Protein AF-A0A7J3KTF5-F1 (afdb_monomer_lite)

Structure (mmCIF, N/CA/C/O backbone):
data_AF-A0A7J3KTF5-F1
#
_entry.id   AF-A0A7J3KTF5-F1
#
loop_
_atom_site.group_PDB
_atom_site.id
_atom_site.type_symbol
_atom_site.label_atom_id
_atom_site.label_alt_id
_atom_site.label_comp_id
_atom_site.label_asym_id
_atom_site.label_entity_id
_atom_site.label_seq_id
_atom_site.pdbx_PDB_ins_code
_atom_site.Cartn_x
_atom_site.Cartn_y
_atom_site.Cartn_z
_atom_site.occupancy
_atom_site.B_iso_or_equiv
_atom_site.auth_seq_id
_atom_site.auth_comp_id
_atom_site.auth_asym_id
_atom_site.auth_atom_id
_atom_site.pdbx_PDB_model_num
ATOM 1 N N . MET A 1 1 ? 25.033 20.721 7.563 1.00 33.81 1 MET A N 1
ATOM 2 C CA . MET A 1 1 ? 25.533 19.694 8.504 1.00 33.81 1 MET A CA 1
ATOM 3 C C . MET A 1 1 ? 24.345 18.864 8.960 1.00 33.81 1 MET A C 1
ATOM 5 O O . MET A 1 1 ? 23.569 19.352 9.768 1.00 33.81 1 MET A O 1
ATOM 9 N N . TYR A 1 2 ? 24.154 17.664 8.412 1.00 35.84 2 TYR A N 1
ATOM 10 C CA . TYR A 1 2 ? 23.136 16.733 8.907 1.00 35.84 2 TYR A CA 1
ATOM 11 C C . TYR A 1 2 ? 23.845 15.654 9.724 1.00 35.84 2 TYR A C 1
ATOM 13 O O . TYR A 1 2 ? 24.774 15.019 9.234 1.00 35.84 2 TYR A O 1
ATOM 21 N N . LYS A 1 3 ? 23.460 15.543 11.000 1.00 40.66 3 LYS A N 1
ATOM 22 C CA . LYS A 1 3 ? 23.963 14.541 11.943 1.00 40.66 3 LYS A CA 1
ATOM 23 C C . LYS A 1 3 ? 23.613 13.148 11.418 1.00 40.66 3 LYS A C 1
ATOM 25 O O . LYS A 1 3 ? 22.436 12.841 11.256 1.00 40.66 3 LYS A O 1
ATOM 30 N N . SER A 1 4 ? 24.633 12.331 11.185 1.00 35.97 4 SER A N 1
ATOM 31 C CA . SER A 1 4 ? 24.499 10.898 10.952 1.00 35.97 4 SER A CA 1
ATOM 32 C C . SER A 1 4 ? 23.991 10.222 12.226 1.00 35.97 4 SER A C 1
ATOM 34 O O . SER A 1 4 ? 24.508 10.444 13.323 1.00 35.97 4 SER A O 1
ATOM 36 N N . CYS A 1 5 ? 22.930 9.432 12.086 1.00 32.25 5 CYS A N 1
ATOM 37 C CA . CYS A 1 5 ? 22.394 8.606 13.157 1.00 32.25 5 CYS A CA 1
ATOM 38 C C . CYS A 1 5 ? 23.159 7.278 13.141 1.00 32.25 5 CYS A C 1
ATOM 40 O O . CYS A 1 5 ? 23.080 6.518 12.183 1.00 32.25 5 CYS A O 1
ATOM 42 N N . SER A 1 6 ? 23.951 7.028 14.180 1.00 40.28 6 SER A N 1
ATOM 43 C CA . SER A 1 6 ? 24.791 5.841 14.345 1.00 40.28 6 SER A CA 1
ATOM 44 C C . SER A 1 6 ? 23.990 4.665 14.916 1.00 40.28 6 SER A C 1
ATOM 46 O O . SER A 1 6 ? 24.211 4.225 16.043 1.00 40.28 6 SER A O 1
ATOM 48 N N . CYS A 1 7 ? 23.040 4.169 14.132 1.00 35.88 7 CYS A N 1
ATOM 49 C CA . CYS A 1 7 ? 22.416 2.859 14.277 1.00 35.88 7 CYS A CA 1
ATOM 50 C C . CYS A 1 7 ? 22.433 2.221 12.881 1.00 35.88 7 CYS A C 1
ATOM 52 O O . CYS A 1 7 ? 22.153 2.901 11.902 1.00 35.88 7 CYS A O 1
ATOM 54 N N . GLY A 1 8 ? 22.844 0.959 12.750 1.00 45.47 8 GLY A N 1
ATOM 55 C CA . GLY A 1 8 ? 23.072 0.302 11.453 1.00 45.47 8 GLY A CA 1
ATOM 56 C C . GLY A 1 8 ? 21.803 0.030 10.629 1.00 45.47 8 GLY A C 1
ATOM 57 O O . GLY A 1 8 ? 21.504 -1.126 10.362 1.00 45.47 8 GLY A O 1
ATOM 58 N N . CYS A 1 9 ? 21.072 1.074 10.230 1.00 43.84 9 CYS A N 1
ATOM 59 C CA . CYS A 1 9 ? 19.823 1.032 9.470 1.00 43.84 9 CYS A CA 1
ATOM 60 C C . CYS A 1 9 ? 19.670 2.299 8.597 1.00 43.84 9 CYS A C 1
ATOM 62 O O . CYS A 1 9 ? 18.765 3.101 8.819 1.00 43.84 9 CYS A O 1
ATOM 64 N N . GLU A 1 10 ? 20.514 2.504 7.585 1.00 50.38 10 GLU A N 1
ATOM 65 C CA . GLU A 1 10 ? 20.260 3.534 6.560 1.00 50.38 10 GLU A CA 1
ATOM 66 C C . GLU A 1 10 ? 19.370 2.951 5.459 1.00 50.38 10 GLU A C 1
ATOM 68 O O . GLU A 1 10 ? 19.814 2.652 4.358 1.00 50.38 10 GLU A O 1
ATOM 73 N N . SER A 1 11 ? 18.100 2.703 5.779 1.00 65.62 11 SER A N 1
ATOM 74 C CA . SER A 1 11 ? 17.116 2.302 4.775 1.00 65.62 11 SER A CA 1
ATOM 75 C C . SER A 1 11 ? 16.090 3.414 4.619 1.00 65.62 11 SER A C 1
ATOM 77 O O . SER A 1 11 ? 15.151 3.534 5.408 1.00 65.62 11 SER A O 1
ATOM 79 N N . MET A 1 12 ? 16.285 4.268 3.617 1.00 86.75 12 MET A N 1
ATOM 80 C CA . MET A 1 12 ? 15.408 5.398 3.331 1.00 86.75 12 MET A CA 1
ATOM 81 C C . MET A 1 12 ? 14.073 4.912 2.755 1.00 86.75 12 MET A C 1
ATOM 83 O O . MET A 1 12 ? 14.041 3.987 1.944 1.00 86.75 12 MET A O 1
ATOM 87 N N . ILE A 1 13 ? 12.972 5.556 3.153 1.00 89.75 13 ILE A N 1
ATOM 88 C CA . ILE A 1 13 ? 11.660 5.485 2.493 1.00 89.75 13 ILE A CA 1
ATOM 89 C C . ILE A 1 13 ? 11.127 6.917 2.395 1.00 89.75 13 ILE A C 1
ATOM 91 O O . ILE A 1 13 ? 11.036 7.608 3.411 1.00 89.75 13 ILE A O 1
ATOM 95 N N . ARG A 1 14 ? 10.773 7.375 1.194 1.00 90.19 14 ARG A N 1
ATOM 96 C CA . ARG A 1 14 ? 10.243 8.724 0.958 1.00 90.19 14 ARG A CA 1
ATOM 97 C C . ARG A 1 14 ? 9.176 8.704 -0.127 1.00 90.19 14 ARG A C 1
ATOM 99 O O . ARG A 1 14 ? 9.444 8.253 -1.234 1.00 90.19 14 ARG A O 1
ATOM 106 N N . ILE A 1 15 ? 7.997 9.253 0.155 1.00 90.44 15 ILE A N 1
ATOM 107 C CA . ILE A 1 15 ? 7.027 9.582 -0.898 1.00 90.44 15 ILE A CA 1
ATOM 108 C C . ILE A 1 15 ? 7.609 10.763 -1.679 1.00 90.44 15 ILE A C 1
ATOM 110 O O . ILE A 1 15 ? 7.843 11.824 -1.104 1.00 90.44 15 ILE A O 1
ATOM 114 N N . VAL A 1 16 ? 7.904 10.563 -2.961 1.00 90.88 16 VAL A N 1
ATOM 115 C CA . VAL A 1 16 ? 8.521 11.588 -3.819 1.00 90.88 16 VAL A CA 1
ATOM 116 C C . VAL A 1 16 ? 7.513 12.269 -4.732 1.00 90.88 16 VAL A C 1
ATOM 118 O O . VAL A 1 16 ? 7.756 13.387 -5.174 1.00 90.88 16 VAL A O 1
ATOM 121 N N . GLN A 1 17 ? 6.385 11.614 -5.006 1.00 88.31 17 GLN A N 1
ATOM 122 C CA . GLN A 1 17 ? 5.340 12.145 -5.870 1.00 88.31 17 GLN A CA 1
ATOM 123 C C . GLN A 1 17 ? 3.999 11.482 -5.553 1.00 88.31 17 GLN A C 1
ATOM 125 O O . GLN A 1 17 ? 3.943 10.302 -5.198 1.00 88.31 17 GLN A O 1
ATOM 130 N N . VAL A 1 18 ? 2.930 12.259 -5.703 1.00 91.12 18 VAL A N 1
ATOM 131 C CA . VAL A 1 18 ? 1.542 11.801 -5.634 1.00 91.12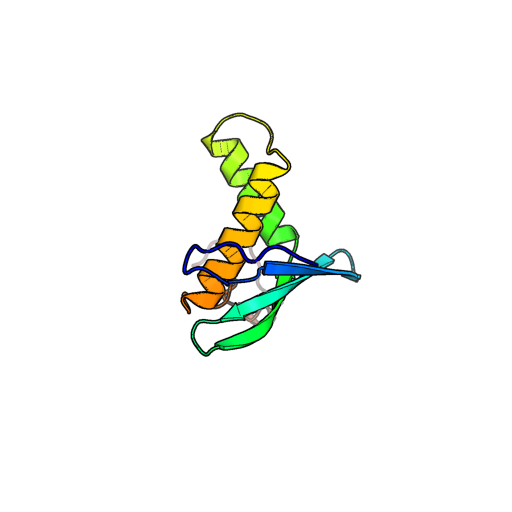 18 VAL A CA 1
ATOM 132 C C . VAL A 1 18 ? 0.898 12.137 -6.973 1.00 91.12 18 VAL A C 1
ATOM 134 O O . VAL A 1 18 ? 0.780 13.309 -7.325 1.00 91.12 18 VAL A O 1
ATOM 137 N N . ASP A 1 19 ? 0.522 11.112 -7.731 1.00 87.31 19 ASP A N 1
ATOM 138 C CA . ASP A 1 19 ? -0.102 11.244 -9.045 1.00 87.31 19 ASP A CA 1
ATOM 139 C C . ASP A 1 19 ? -1.595 10.935 -8.945 1.00 87.31 19 ASP A C 1
ATOM 141 O O . ASP A 1 19 ? -1.970 9.820 -8.599 1.00 87.31 19 ASP A O 1
ATOM 145 N N . ALA A 1 20 ? -2.456 11.887 -9.299 1.00 87.44 20 ALA A N 1
ATOM 146 C CA . ALA A 1 20 ? -3.890 11.645 -9.443 1.00 87.44 20 ALA A CA 1
ATOM 147 C C . ALA A 1 20 ? -4.240 11.530 -10.934 1.00 87.44 20 ALA A C 1
ATOM 149 O O . ALA A 1 20 ? -4.155 12.512 -11.674 1.00 87.44 20 ALA A O 1
ATOM 150 N N . LYS A 1 21 ? -4.616 10.334 -11.402 1.00 81.0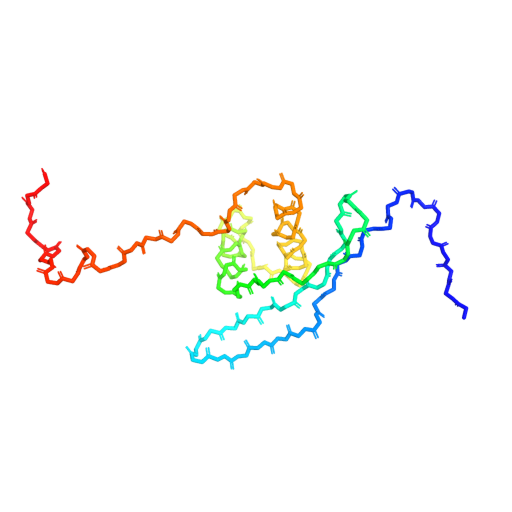6 21 LYS A N 1
ATOM 151 C CA . LYS A 1 21 ? -5.032 10.097 -12.795 1.00 81.06 21 LYS A CA 1
ATOM 152 C C . LYS A 1 21 ? -6.243 9.175 -12.846 1.00 81.06 21 LYS A C 1
ATOM 154 O O . LYS A 1 21 ? -6.246 8.121 -12.221 1.00 81.06 21 LYS A O 1
ATOM 159 N N . ALA A 1 22 ? -7.255 9.569 -13.624 1.00 78.69 22 ALA A N 1
ATOM 160 C CA . ALA A 1 22 ? -8.453 8.765 -13.893 1.00 78.69 22 ALA A CA 1
ATOM 161 C C . ALA A 1 22 ? -9.121 8.186 -12.622 1.00 78.69 22 ALA A C 1
ATOM 163 O O . ALA A 1 22 ? -9.473 7.011 -12.576 1.00 78.69 22 ALA A O 1
ATOM 164 N N . GLY A 1 23 ? -9.254 9.005 -11.571 1.00 81.56 23 GLY A N 1
ATOM 165 C CA . GLY A 1 23 ? -9.887 8.601 -10.308 1.00 81.56 23 GLY A CA 1
ATOM 166 C C . GLY A 1 23 ? -9.034 7.703 -9.406 1.00 81.56 23 GLY A C 1
ATOM 167 O O . GLY A 1 23 ? -9.529 7.242 -8.384 1.00 81.56 23 GLY A O 1
ATOM 168 N N . ARG A 1 24 ? -7.763 7.461 -9.750 1.00 85.25 24 ARG A N 1
ATOM 169 C CA . ARG A 1 24 ? -6.802 6.745 -8.903 1.00 85.25 24 ARG A CA 1
ATOM 170 C C . ARG A 1 24 ? -5.703 7.682 -8.436 1.00 85.25 24 ARG A C 1
ATOM 172 O O . ARG A 1 24 ? -5.240 8.530 -9.203 1.00 85.25 24 ARG A O 1
ATOM 179 N N . ILE A 1 25 ? -5.280 7.500 -7.191 1.00 90.81 25 ILE A N 1
ATOM 180 C CA . ILE A 1 25 ? -4.130 8.192 -6.616 1.00 90.81 25 ILE A CA 1
ATOM 181 C C . ILE A 1 25 ? -2.998 7.173 -6.516 1.00 90.81 25 ILE A C 1
ATOM 183 O O . ILE A 1 25 ? -3.164 6.123 -5.907 1.00 90.81 25 ILE A O 1
ATOM 187 N N . ILE A 1 26 ? -1.851 7.473 -7.117 1.00 92.25 26 ILE A N 1
ATOM 188 C CA . ILE A 1 26 ? -0.648 6.645 -7.069 1.00 92.25 26 ILE A CA 1
ATOM 189 C C . ILE A 1 26 ? 0.416 7.378 -6.258 1.00 92.25 26 ILE A C 1
ATOM 191 O O . ILE A 1 26 ? 0.782 8.515 -6.558 1.00 92.25 26 ILE A O 1
ATOM 195 N N . LEU A 1 27 ? 0.940 6.710 -5.238 1.00 91.38 27 LEU A N 1
ATOM 196 C CA . LEU A 1 27 ? 2.085 7.156 -4.460 1.00 91.38 27 LEU A CA 1
ATOM 197 C C . LEU A 1 27 ? 3.357 6.599 -5.102 1.00 91.38 27 LEU A C 1
ATOM 199 O O . LEU A 1 27 ? 3.550 5.384 -5.148 1.00 91.38 27 LEU A O 1
ATOM 203 N N . ARG A 1 28 ? 4.252 7.474 -5.570 1.00 90.50 28 ARG A N 1
ATOM 204 C CA . ARG A 1 28 ? 5.608 7.079 -5.973 1.00 90.50 28 ARG A CA 1
ATOM 205 C C . ARG A 1 28 ? 6.521 7.204 -4.762 1.00 90.50 28 ARG A C 1
ATOM 207 O O . ARG A 1 28 ? 6.707 8.297 -4.222 1.00 90.50 28 ARG A O 1
ATOM 214 N N . ILE A 1 29 ? 7.098 6.090 -4.340 1.00 91.94 29 ILE A N 1
ATOM 215 C CA . ILE A 1 29 ? 7.879 5.982 -3.112 1.00 91.94 29 ILE A CA 1
ATOM 216 C C . ILE A 1 29 ? 9.302 5.576 -3.461 1.00 91.94 29 ILE A C 1
ATOM 218 O O . ILE A 1 29 ? 9.540 4.493 -3.982 1.00 91.94 29 ILE A O 1
ATOM 222 N N . GLN A 1 30 ? 10.258 6.435 -3.146 1.00 89.81 30 GLN A N 1
ATOM 223 C CA . GLN A 1 30 ? 11.672 6.116 -3.220 1.00 89.81 30 GLN A CA 1
ATOM 224 C C . GLN A 1 30 ? 12.081 5.311 -1.988 1.00 89.81 30 GLN A C 1
ATOM 226 O O . GLN A 1 30 ? 11.844 5.746 -0.860 1.00 89.81 30 GLN A O 1
ATOM 231 N N . ALA A 1 31 ? 12.698 4.152 -2.201 1.00 88.88 31 ALA A N 1
ATOM 232 C CA . ALA A 1 31 ? 13.145 3.284 -1.124 1.00 88.88 31 ALA A CA 1
ATOM 233 C C . ALA A 1 31 ? 14.479 2.604 -1.447 1.00 88.88 31 ALA A C 1
ATOM 235 O O . ALA A 1 31 ? 14.704 2.191 -2.586 1.00 88.88 31 ALA A O 1
ATOM 236 N N . ASP A 1 32 ? 15.331 2.453 -0.433 1.00 88.94 32 ASP A N 1
ATOM 237 C CA . ASP A 1 32 ? 16.571 1.672 -0.544 1.00 88.94 32 ASP A CA 1
ATOM 238 C C . ASP A 1 32 ? 16.282 0.177 -0.417 1.00 88.94 32 ASP A C 1
ATOM 240 O O . ASP A 1 32 ? 15.402 -0.224 0.348 1.00 88.94 32 ASP A O 1
ATOM 244 N N . PHE A 1 33 ? 17.014 -0.653 -1.148 1.00 84.06 33 PHE A N 1
ATOM 245 C CA . PHE A 1 33 ? 16.868 -2.104 -1.172 1.00 84.06 33 PHE A CA 1
ATOM 246 C C . PHE A 1 33 ? 18.121 -2.799 -0.616 1.00 84.06 33 PHE A C 1
ATOM 248 O O . PHE A 1 33 ? 19.197 -2.200 -0.575 1.00 84.06 33 PHE A O 1
ATOM 255 N N . PRO A 1 34 ? 18.012 -4.073 -0.179 1.00 82.25 34 PRO A N 1
ATOM 256 C CA . PRO A 1 34 ? 19.142 -4.814 0.396 1.00 82.25 34 PRO A CA 1
ATOM 257 C C . PRO A 1 34 ? 20.344 -4.979 -0.545 1.00 82.25 34 PRO A C 1
ATOM 259 O O . PRO A 1 34 ? 21.456 -5.222 -0.090 1.00 82.25 34 PRO A O 1
ATOM 262 N N . ASP A 1 35 ? 20.127 -4.835 -1.851 1.00 82.38 35 ASP A N 1
ATOM 263 C CA . ASP A 1 35 ? 21.160 -4.855 -2.889 1.00 82.38 35 ASP A CA 1
ATOM 264 C C . ASP A 1 35 ? 21.861 -3.496 -3.074 1.00 82.38 35 ASP A C 1
ATOM 266 O O . ASP A 1 35 ? 22.547 -3.290 -4.072 1.00 82.38 35 ASP A O 1
ATOM 270 N N . GLN A 1 36 ? 21.680 -2.571 -2.124 1.00 81.50 36 GLN A N 1
ATOM 271 C CA . GLN A 1 36 ? 22.216 -1.206 -2.143 1.00 81.50 36 GLN A CA 1
ATOM 272 C C . GLN A 1 36 ? 21.688 -0.352 -3.306 1.00 81.50 36 GLN A C 1
ATOM 274 O O . GLN A 1 36 ? 22.244 0.704 -3.603 1.00 81.50 36 GLN A O 1
ATOM 279 N N . THR A 1 37 ? 20.601 -0.773 -3.961 1.00 82.38 37 THR A N 1
ATOM 280 C CA . THR A 1 37 ? 19.934 0.040 -4.980 1.00 82.38 37 THR A CA 1
ATOM 281 C C . THR A 1 37 ? 18.819 0.877 -4.369 1.00 82.38 37 THR A C 1
ATOM 283 O O . THR A 1 37 ? 18.106 0.438 -3.468 1.00 82.38 37 THR A O 1
ATOM 286 N N . THR A 1 38 ? 18.618 2.079 -4.899 1.00 86.19 38 THR A N 1
ATOM 287 C CA . THR A 1 38 ? 17.442 2.894 -4.5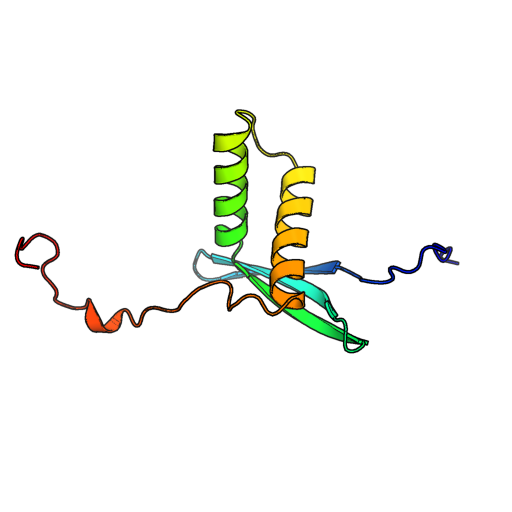89 1.00 86.19 38 THR A CA 1
ATOM 288 C C . THR A 1 38 ? 16.464 2.801 -5.752 1.00 86.19 38 THR A C 1
ATOM 290 O O . THR A 1 38 ? 16.835 3.039 -6.902 1.00 86.19 38 THR A O 1
ATOM 293 N N . ARG A 1 39 ? 15.206 2.451 -5.475 1.00 86.44 39 ARG A N 1
ATOM 294 C CA . ARG A 1 39 ? 14.175 2.248 -6.507 1.00 86.44 39 ARG A CA 1
ATOM 295 C C . ARG A 1 39 ? 12.916 3.042 -6.185 1.00 86.44 39 ARG A C 1
ATOM 297 O O . ARG A 1 39 ? 12.655 3.359 -5.025 1.00 86.44 39 ARG A O 1
ATOM 304 N N . ILE A 1 40 ? 12.135 3.340 -7.221 1.00 88.06 40 ILE A N 1
ATOM 305 C CA . ILE A 1 40 ? 10.790 3.903 -7.083 1.00 88.06 40 ILE A CA 1
ATOM 306 C C . ILE A 1 40 ? 9.782 2.756 -7.075 1.00 88.06 40 ILE A C 1
ATOM 308 O O . ILE A 1 40 ? 9.748 1.946 -7.998 1.00 88.06 40 ILE A O 1
ATOM 312 N N . ILE A 1 41 ? 8.966 2.711 -6.032 1.00 88.19 41 ILE A N 1
ATOM 313 C CA . ILE A 1 41 ? 7.839 1.800 -5.869 1.00 88.19 41 ILE A CA 1
ATOM 314 C C . ILE A 1 41 ? 6.571 2.612 -6.104 1.00 88.19 41 ILE A C 1
ATOM 316 O O . ILE A 1 41 ? 6.383 3.655 -5.481 1.00 88.19 41 ILE A O 1
ATOM 320 N N . GLU A 1 42 ? 5.711 2.146 -6.999 1.00 89.88 42 GLU A N 1
ATOM 321 C CA . GLU A 1 42 ? 4.380 2.719 -7.182 1.00 89.88 42 GLU A CA 1
ATOM 322 C C . GLU A 1 42 ? 3.387 1.943 -6.316 1.00 89.88 42 GLU A C 1
ATOM 324 O O . GLU A 1 42 ? 3.308 0.716 -6.393 1.00 89.88 42 GLU A O 1
ATOM 329 N N . VAL A 1 43 ? 2.654 2.659 -5.469 1.00 88.94 43 VAL A N 1
ATOM 330 C CA . VAL A 1 43 ? 1.618 2.110 -4.590 1.00 88.94 43 VAL A CA 1
ATOM 331 C C . VAL A 1 43 ? 0.305 2.812 -4.901 1.00 88.94 43 VAL A C 1
ATOM 333 O O . VAL A 1 43 ? 0.249 4.040 -4.897 1.00 88.94 43 VAL A O 1
ATOM 336 N N . ASP A 1 44 ? -0.754 2.048 -5.162 1.00 90.69 44 ASP A N 1
ATOM 337 C CA . ASP A 1 44 ? -2.099 2.607 -5.299 1.00 90.69 44 ASP A CA 1
ATOM 338 C C . ASP A 1 44 ? -2.592 3.058 -3.917 1.00 90.69 44 ASP A C 1
ATOM 340 O O . ASP A 1 44 ? -2.525 2.307 -2.942 1.00 90.69 44 ASP A O 1
ATOM 344 N N . TYR A 1 45 ? -3.069 4.295 -3.807 1.00 91.81 45 TYR A N 1
ATOM 345 C CA . TYR A 1 45 ? -3.607 4.828 -2.559 1.00 91.81 45 TYR A CA 1
ATOM 346 C C . TYR A 1 45 ? -4.804 4.012 -2.063 1.00 91.81 45 TYR A C 1
ATOM 348 O O . TYR A 1 45 ? -4.952 3.850 -0.856 1.00 91.81 45 TYR A O 1
ATOM 356 N N . GLY A 1 46 ? -5.583 3.402 -2.961 1.00 92.12 46 GLY A N 1
ATOM 357 C CA . GLY A 1 46 ? -6.652 2.482 -2.585 1.00 92.12 46 GLY A CA 1
ATOM 358 C C . GLY A 1 46 ? -6.142 1.266 -1.801 1.00 92.12 46 GLY A C 1
ATOM 359 O O . GLY A 1 46 ? -6.813 0.811 -0.881 1.00 92.12 46 GLY 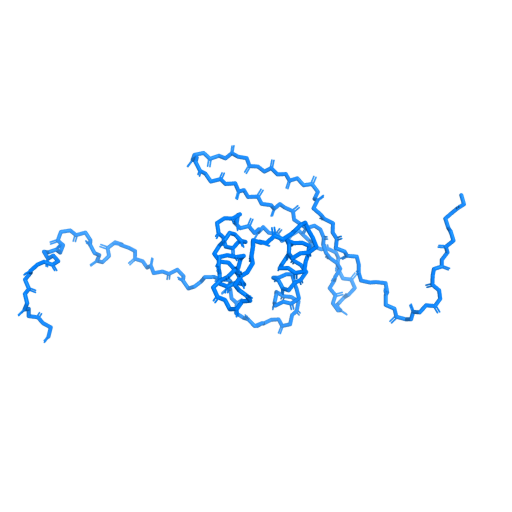A O 1
ATOM 360 N N . ASP A 1 47 ? -4.920 0.781 -2.070 1.00 90.19 47 ASP A N 1
ATOM 361 C CA . ASP A 1 47 ? -4.310 -0.293 -1.266 1.00 90.19 47 ASP A CA 1
ATOM 362 C C . ASP A 1 47 ? -3.958 0.192 0.153 1.00 90.19 47 ASP A C 1
ATOM 364 O O . ASP A 1 47 ? -3.997 -0.580 1.118 1.00 90.19 47 ASP A O 1
ATOM 368 N N . VAL A 1 48 ? -3.612 1.475 0.293 1.00 93.31 48 VAL A N 1
ATOM 369 C CA . VAL A 1 48 ? -3.353 2.111 1.590 1.00 93.31 48 VAL A CA 1
ATOM 370 C C . VAL A 1 48 ? -4.662 2.286 2.359 1.00 93.31 48 VAL A C 1
ATOM 372 O O . VAL A 1 48 ? -4.735 1.893 3.524 1.00 93.31 48 VAL A O 1
ATOM 375 N N . GLU A 1 49 ? -5.708 2.800 1.710 1.00 94.62 49 GLU A N 1
ATOM 376 C CA . GLU A 1 49 ? -7.046 2.953 2.292 1.00 94.62 49 GLU A CA 1
ATOM 377 C C . GLU A 1 49 ? -7.628 1.612 2.743 1.00 94.62 49 GLU A C 1
ATOM 379 O O . GLU A 1 49 ? -8.135 1.502 3.860 1.00 94.62 49 GLU A O 1
ATOM 384 N N . ASP A 1 50 ? -7.484 0.561 1.934 1.00 94.44 50 ASP A N 1
ATOM 385 C CA . ASP A 1 50 ? -7.937 -0.785 2.283 1.00 94.44 50 ASP A CA 1
ATOM 386 C C . ASP A 1 50 ? -7.258 -1.317 3.546 1.00 94.44 50 ASP A C 1
ATOM 388 O O . ASP A 1 50 ? -7.906 -1.938 4.395 1.00 94.44 50 ASP A O 1
ATOM 392 N N . ARG A 1 51 ? -5.958 -1.061 3.713 1.00 94.00 51 ARG A N 1
ATOM 393 C CA . ARG A 1 51 ? -5.228 -1.449 4.927 1.00 94.00 51 ARG A CA 1
ATOM 394 C C . ARG A 1 51 ? -5.625 -0.605 6.130 1.00 94.00 51 ARG A C 1
ATOM 396 O O . ARG A 1 51 ? -5.815 -1.167 7.206 1.00 94.00 51 ARG A O 1
ATOM 403 N N . LEU A 1 52 ? -5.798 0.704 5.963 1.00 94.56 52 LEU A N 1
ATOM 404 C CA . LEU A 1 52 ? -6.258 1.591 7.035 1.00 94.56 52 LEU A CA 1
ATOM 405 C C . LEU A 1 52 ? -7.672 1.232 7.500 1.00 94.56 52 LEU A C 1
ATOM 407 O O . LEU A 1 52 ? -7.933 1.199 8.701 1.00 94.56 52 LEU A O 1
ATOM 411 N N . ARG A 1 53 ? -8.561 0.868 6.573 1.00 95.38 53 ARG A N 1
ATOM 412 C CA . ARG A 1 53 ? -9.901 0.361 6.885 1.00 95.38 53 ARG A CA 1
ATOM 413 C C . ARG A 1 53 ? -9.842 -0.909 7.733 1.00 95.38 53 ARG A C 1
ATOM 415 O O . ARG A 1 53 ? -10.527 -0.974 8.749 1.00 95.38 53 ARG A O 1
ATOM 422 N N . ARG A 1 54 ? -8.977 -1.869 7.388 1.00 94.06 54 ARG A N 1
ATOM 423 C CA . ARG A 1 54 ? -8.764 -3.076 8.211 1.00 94.06 54 ARG A CA 1
ATOM 424 C C . ARG A 1 54 ? -8.209 -2.741 9.596 1.00 94.06 54 ARG A C 1
ATOM 426 O O . ARG A 1 54 ? -8.636 -3.333 10.578 1.00 94.06 54 ARG A O 1
ATOM 433 N N . ILE A 1 55 ? -7.283 -1.785 9.699 1.00 92.62 55 ILE A N 1
ATOM 434 C CA . ILE A 1 55 ? -6.768 -1.314 10.996 1.00 92.62 55 ILE A CA 1
ATOM 435 C C . ILE A 1 55 ? -7.905 -0.734 11.842 1.00 92.62 55 ILE A C 1
ATOM 437 O O . ILE A 1 55 ? -8.026 -1.082 13.016 1.00 92.62 55 ILE A O 1
ATOM 441 N N . ARG A 1 56 ? -8.770 0.095 11.249 1.00 95.00 56 ARG A N 1
ATOM 442 C CA . ARG A 1 56 ? -9.953 0.637 11.928 1.00 95.00 56 ARG A CA 1
ATOM 443 C C . ARG A 1 56 ? -10.874 -0.471 12.432 1.00 95.00 56 ARG A C 1
ATOM 445 O O . ARG A 1 56 ? -11.299 -0.417 13.579 1.00 95.00 56 ARG A O 1
ATOM 452 N N . GLU A 1 57 ? -11.161 -1.471 11.601 1.00 95.06 57 GLU A N 1
ATOM 453 C CA . GLU A 1 57 ? -12.005 -2.621 11.965 1.00 95.06 57 GLU A CA 1
ATOM 454 C C . GLU A 1 57 ? -11.406 -3.451 13.111 1.00 95.06 57 GLU A C 1
ATOM 456 O O . GLU A 1 57 ? -12.143 -3.937 13.965 1.00 95.06 57 GLU A O 1
ATOM 461 N N . LEU A 1 58 ? -10.078 -3.583 13.163 1.00 93.94 58 LEU A N 1
ATOM 462 C CA . LEU A 1 58 ? -9.381 -4.360 14.191 1.00 93.94 58 LEU A CA 1
ATOM 463 C C . LEU A 1 58 ? -9.226 -3.616 15.523 1.00 93.94 58 LEU A C 1
ATOM 465 O O . LEU A 1 58 ? -9.336 -4.228 16.581 1.00 93.94 58 LEU A O 1
ATOM 469 N N . ILE A 1 59 ? -8.919 -2.317 15.481 1.00 93.06 59 ILE A N 1
ATOM 470 C CA . ILE A 1 59 ? -8.595 -1.523 16.679 1.00 93.06 59 ILE A CA 1
ATOM 471 C C . ILE A 1 59 ? -9.833 -0.779 17.210 1.00 93.06 59 ILE A C 1
ATOM 473 O O . ILE A 1 59 ? -9.878 -0.413 18.382 1.00 93.06 59 ILE A O 1
ATOM 477 N N . GLY A 1 60 ? -10.852 -0.557 16.375 1.00 94.25 60 GLY A N 1
ATOM 478 C CA . GLY A 1 60 ? -12.084 0.138 16.758 1.00 94.25 60 GLY A CA 1
ATOM 479 C C . GLY A 1 60 ? -11.930 1.656 16.903 1.00 94.25 60 GLY A C 1
ATOM 480 O O . GLY A 1 60 ? -12.770 2.297 17.529 1.00 94.25 60 GLY A O 1
ATOM 481 N N . ARG A 1 61 ? -10.866 2.243 16.340 1.00 93.94 61 ARG A N 1
ATOM 482 C CA . ARG A 1 61 ? -10.651 3.698 16.281 1.00 93.94 61 ARG A CA 1
ATOM 483 C C . ARG A 1 61 ? -10.352 4.152 14.862 1.00 93.94 61 ARG A C 1
ATOM 485 O O . ARG A 1 61 ? -9.826 3.376 14.066 1.00 93.94 61 ARG A O 1
ATOM 492 N N . GLU A 1 62 ? -10.605 5.426 14.585 1.00 94.88 62 GLU A N 1
ATOM 493 C CA . GLU A 1 62 ? -10.203 6.025 13.314 1.00 94.88 62 GLU A CA 1
ATOM 494 C C . GLU A 1 62 ? -8.671 5.966 13.125 1.00 94.88 62 GLU A C 1
ATOM 496 O O . GLU A 1 62 ? -7.919 6.143 14.100 1.00 94.88 62 GLU A O 1
ATOM 501 N N . PRO A 1 63 ? -8.191 5.687 11.898 1.00 94.12 63 PRO A N 1
ATOM 502 C CA . PRO A 1 63 ? -6.769 5.697 11.588 1.00 94.12 63 PRO A CA 1
ATOM 503 C C . PRO A 1 63 ? -6.160 7.093 11.762 1.00 94.12 63 PRO A C 1
ATOM 505 O O . PRO A 1 63 ? -6.768 8.111 11.444 1.00 94.12 63 PRO A O 1
ATOM 508 N N . THR A 1 64 ? -4.930 7.130 12.257 1.00 96.12 64 THR A N 1
ATOM 509 C CA . THR A 1 64 ? -4.127 8.340 12.458 1.00 96.12 64 THR A CA 1
ATOM 510 C C . THR A 1 64 ? -3.106 8.506 11.336 1.00 96.12 64 THR A C 1
ATOM 512 O O . THR A 1 64 ? -2.822 7.572 10.583 1.00 96.12 64 THR A O 1
ATOM 515 N N . GLU A 1 65 ? -2.477 9.678 11.267 1.00 94.25 65 GLU A N 1
ATOM 516 C CA . GLU A 1 65 ? -1.331 9.915 10.377 1.00 94.25 65 GLU A CA 1
ATOM 517 C C . GLU A 1 65 ? -0.197 8.905 10.605 1.00 94.25 65 GLU A C 1
ATOM 519 O O . GLU A 1 65 ? 0.463 8.477 9.658 1.00 94.25 65 GLU A O 1
ATOM 524 N N . GLN A 1 66 ? -0.001 8.472 11.854 1.00 93.38 66 GLN A N 1
ATOM 525 C CA . GLN A 1 66 ? 0.999 7.464 12.185 1.00 93.38 66 GLN A CA 1
ATOM 526 C C . GLN A 1 66 ? 0.644 6.100 11.579 1.00 93.38 66 GLN A C 1
ATOM 528 O O . GLN A 1 66 ? 1.512 5.453 10.995 1.00 93.38 66 GLN A O 1
ATOM 533 N N . ASP A 1 67 ? -0.632 5.702 11.618 1.00 93.44 67 ASP A N 1
ATOM 534 C CA . ASP A 1 67 ? -1.085 4.455 10.987 1.00 93.44 67 ASP A CA 1
ATOM 535 C C . ASP A 1 67 ? -0.877 4.494 9.467 1.00 93.44 67 ASP A C 1
ATOM 537 O O . ASP A 1 67 ? -0.449 3.503 8.878 1.00 93.44 67 ASP A O 1
ATOM 541 N N . PHE A 1 68 ? -1.109 5.644 8.823 1.00 94.44 68 PHE A N 1
ATOM 542 C CA . PHE A 1 68 ? -0.792 5.831 7.404 1.00 94.44 68 PHE A CA 1
ATOM 543 C C . PHE A 1 68 ? 0.700 5.608 7.125 1.00 94.44 68 PHE A C 1
ATOM 545 O O . PHE A 1 68 ? 1.056 4.832 6.234 1.00 94.44 68 PHE A O 1
ATOM 552 N N . VAL A 1 69 ? 1.581 6.243 7.904 1.00 93.31 69 VAL A N 1
ATOM 553 C CA . VAL A 1 69 ? 3.037 6.078 7.766 1.00 93.31 69 VAL A CA 1
ATOM 554 C C . VAL A 1 69 ? 3.441 4.614 7.939 1.00 93.31 69 VAL A C 1
ATOM 556 O O . VAL A 1 69 ? 4.263 4.106 7.172 1.00 93.31 69 VAL A O 1
ATOM 559 N N . ASP A 1 70 ? 2.858 3.919 8.911 1.00 93.94 70 ASP A N 1
ATOM 560 C CA . ASP A 1 70 ? 3.187 2.525 9.199 1.00 93.94 70 ASP A CA 1
ATOM 561 C C . ASP A 1 70 ? 2.667 1.571 8.116 1.00 93.94 70 ASP A C 1
ATOM 563 O O . ASP A 1 70 ? 3.394 0.661 7.708 1.00 93.94 70 ASP A O 1
ATOM 567 N N . VAL A 1 71 ? 1.482 1.827 7.553 1.00 94.38 71 VAL A N 1
ATOM 568 C CA . VAL A 1 71 ? 0.958 1.096 6.388 1.00 94.38 71 VAL A CA 1
ATOM 569 C C . VAL A 1 71 ? 1.868 1.265 5.173 1.00 94.38 71 VAL A C 1
ATOM 571 O O . VAL A 1 71 ? 2.218 0.276 4.524 1.00 94.38 71 VAL A O 1
ATOM 574 N N . VAL A 1 72 ? 2.292 2.495 4.874 1.00 92.44 72 VAL A N 1
ATOM 575 C CA . VAL A 1 72 ? 3.193 2.778 3.749 1.00 92.44 72 VAL A CA 1
ATOM 576 C C . VAL A 1 72 ? 4.536 2.068 3.936 1.00 92.44 72 VAL A C 1
ATOM 578 O O . VAL A 1 72 ? 5.026 1.415 3.013 1.00 92.44 72 VAL A O 1
ATOM 581 N N . LYS A 1 73 ? 5.120 2.123 5.139 1.00 91.88 73 LYS A N 1
ATOM 582 C CA . LYS A 1 73 ? 6.355 1.387 5.458 1.00 91.88 73 LYS A CA 1
ATOM 583 C C . LYS A 1 73 ? 6.177 -0.120 5.295 1.00 91.88 73 LYS A C 1
ATOM 585 O O . LYS A 1 73 ? 7.062 -0.773 4.744 1.00 91.88 73 LYS A O 1
ATOM 590 N N . ALA A 1 74 ? 5.056 -0.674 5.757 1.00 91.75 74 ALA A N 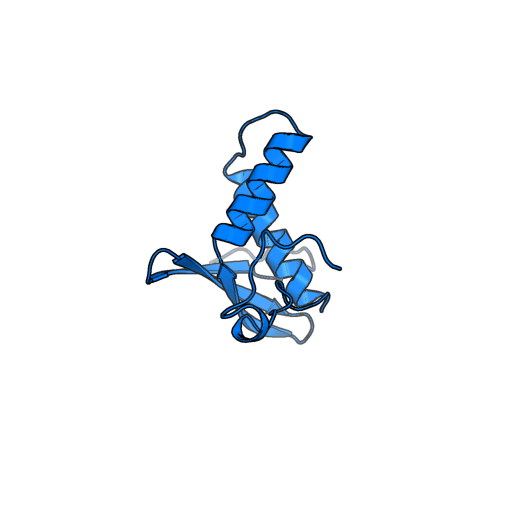1
ATOM 591 C CA . ALA A 1 74 ? 4.760 -2.096 5.629 1.00 91.75 74 ALA A CA 1
ATOM 592 C C . ALA A 1 74 ? 4.685 -2.523 4.155 1.00 91.75 74 ALA A C 1
ATOM 594 O O . ALA A 1 74 ? 5.352 -3.482 3.772 1.00 91.75 74 ALA A O 1
ATOM 595 N N . LEU A 1 75 ? 3.971 -1.765 3.318 1.00 90.69 75 LEU A N 1
ATOM 596 C CA . LEU A 1 75 ? 3.877 -2.005 1.873 1.00 90.69 75 LEU A CA 1
ATOM 597 C C . LEU A 1 75 ? 5.253 -1.993 1.193 1.00 90.69 75 LEU A C 1
ATOM 599 O O . LEU A 1 75 ? 5.586 -2.901 0.434 1.00 90.69 75 LEU A O 1
ATOM 603 N N . VAL A 1 76 ? 6.095 -1.008 1.507 1.00 88.94 76 VAL A N 1
ATOM 604 C CA . VAL A 1 76 ? 7.466 -0.932 0.976 1.00 88.94 76 VAL A CA 1
ATOM 605 C C . VAL A 1 76 ? 8.313 -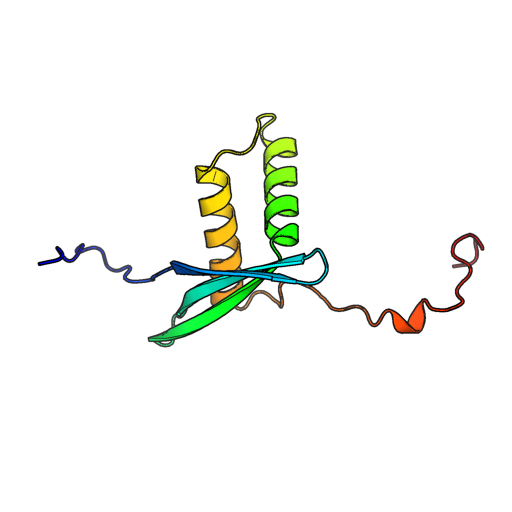2.121 1.440 1.00 88.94 76 VAL A C 1
ATOM 607 O O . VAL A 1 76 ? 9.056 -2.704 0.650 1.00 88.94 76 VAL A O 1
ATOM 610 N N . ASN A 1 77 ? 8.198 -2.518 2.708 1.00 88.62 77 ASN A N 1
ATOM 611 C CA . ASN A 1 77 ? 8.944 -3.650 3.257 1.00 88.62 77 ASN A CA 1
ATOM 612 C C . ASN A 1 77 ? 8.502 -5.000 2.666 1.00 88.62 77 ASN A C 1
ATOM 614 O O . ASN A 1 77 ? 9.333 -5.892 2.482 1.00 88.62 77 ASN A O 1
ATOM 618 N N . GLU A 1 78 ? 7.229 -5.163 2.310 1.00 87.38 78 GLU A N 1
ATOM 619 C CA . GLU A 1 78 ? 6.745 -6.344 1.582 1.00 87.38 78 GLU A CA 1
ATOM 620 C C . GLU A 1 78 ? 7.382 -6.457 0.192 1.00 87.38 78 GLU A C 1
ATOM 622 O O . GLU A 1 78 ? 7.837 -7.537 -0.197 1.00 87.38 78 GLU A O 1
ATOM 627 N N . VAL A 1 79 ? 7.515 -5.328 -0.514 1.00 84.75 79 VAL A N 1
ATOM 628 C CA . VAL A 1 79 ? 8.224 -5.265 -1.801 1.00 84.75 79 VAL A CA 1
ATOM 629 C C . VAL A 1 79 ? 9.715 -5.571 -1.620 1.00 84.75 79 VAL A C 1
ATOM 631 O O . VAL A 1 79 ? 10.272 -6.363 -2.380 1.00 84.75 79 VAL A O 1
ATOM 634 N N . ARG A 1 80 ? 10.366 -5.020 -0.583 1.00 83.69 80 ARG A N 1
ATOM 635 C CA . ARG A 1 80 ? 11.780 -5.307 -0.255 1.00 83.69 80 ARG A CA 1
ATOM 636 C C . ARG A 1 80 ? 12.048 -6.780 0.021 1.00 83.69 80 ARG A C 1
ATOM 638 O O . ARG A 1 80 ? 13.104 -7.287 -0.339 1.00 83.69 80 ARG A O 1
ATOM 645 N N . THR A 1 81 ? 11.112 -7.461 0.673 1.00 78.81 81 THR A N 1
ATOM 646 C CA . THR A 1 81 ? 11.256 -8.868 1.075 1.00 78.81 81 THR A CA 1
ATOM 647 C C . THR A 1 81 ? 10.816 -9.856 -0.012 1.00 78.81 81 THR A C 1
ATOM 649 O O . THR A 1 81 ? 10.760 -11.059 0.243 1.00 78.81 81 THR A O 1
ATOM 652 N N . ALA A 1 82 ? 10.535 -9.369 -1.230 1.00 63.25 82 ALA A N 1
ATOM 653 C CA . ALA A 1 82 ? 10.101 -10.151 -2.390 1.00 63.25 82 ALA A CA 1
ATOM 654 C C . ALA A 1 82 ? 8.856 -11.026 -2.137 1.00 63.25 82 ALA A C 1
ATOM 656 O O . ALA A 1 82 ? 8.649 -12.048 -2.799 1.00 63.25 82 ALA A O 1
ATOM 657 N N . ARG A 1 83 ? 7.975 -10.629 -1.210 1.00 53.75 83 ARG A N 1
ATOM 658 C CA . ARG A 1 83 ? 6.721 -11.349 -0.953 1.00 53.75 83 ARG A CA 1
ATOM 659 C C . ARG A 1 83 ? 5.608 -10.836 -1.867 1.00 53.75 83 ARG A C 1
ATOM 661 O O . ARG A 1 83 ? 4.681 -10.186 -1.413 1.00 53.75 83 ARG A O 1
ATOM 668 N N . LYS A 1 84 ? 5.679 -11.267 -3.133 1.00 52.72 84 LYS A N 1
ATOM 669 C CA . LYS A 1 84 ? 4.643 -11.166 -4.184 1.00 52.72 84 LYS A CA 1
ATOM 670 C C . LYS A 1 84 ? 4.377 -9.745 -4.723 1.00 52.72 84 LYS A C 1
ATOM 672 O O . LYS A 1 84 ? 4.553 -8.762 -4.011 1.00 52.72 84 LYS A O 1
ATOM 677 N N . PRO A 1 85 ? 3.932 -9.617 -5.989 1.00 52.56 85 PRO A N 1
ATOM 678 C CA . PRO A 1 85 ? 3.310 -8.381 -6.453 1.00 52.56 85 PRO A CA 1
ATOM 679 C C . PRO A 1 85 ? 2.108 -8.048 -5.557 1.00 52.56 85 PRO A C 1
ATOM 681 O O . PRO A 1 85 ? 1.350 -8.948 -5.189 1.00 52.56 85 PRO A O 1
ATOM 684 N N . ILE A 1 86 ? 1.934 -6.761 -5.232 1.00 54.75 86 ILE A N 1
ATOM 685 C CA . ILE A 1 86 ? 0.889 -6.247 -4.321 1.00 54.75 86 ILE A CA 1
ATOM 686 C C . ILE A 1 86 ? -0.517 -6.697 -4.767 1.00 54.75 86 ILE A C 1
ATOM 688 O O . ILE A 1 86 ? -1.403 -6.894 -3.939 1.00 54.75 86 ILE A O 1
ATOM 692 N N . ARG A 1 87 ? -0.705 -6.972 -6.067 1.00 53.19 87 ARG A N 1
ATOM 693 C CA . ARG A 1 87 ? -1.912 -7.595 -6.621 1.00 53.19 87 ARG A CA 1
ATOM 694 C C . ARG A 1 87 ? -1.568 -8.750 -7.557 1.00 53.19 87 ARG A C 1
ATOM 696 O O . ARG A 1 87 ? -0.672 -8.652 -8.394 1.00 53.19 87 ARG A O 1
ATOM 703 N N . LYS A 1 88 ? -2.357 -9.822 -7.480 1.00 52.03 88 LYS A N 1
ATOM 704 C CA . LYS A 1 88 ? -2.504 -10.763 -8.594 1.00 52.03 88 LYS A CA 1
ATOM 705 C C . LYS A 1 88 ? -3.404 -10.072 -9.620 1.00 52.03 88 LYS A C 1
ATOM 707 O O . LYS A 1 88 ? -4.558 -9.793 -9.311 1.00 52.03 88 LYS A O 1
ATOM 712 N N . GLN A 1 89 ? -2.885 -9.748 -10.802 1.00 54.78 89 GLN A N 1
ATOM 713 C CA . GLN A 1 89 ? -3.749 -9.315 -11.899 1.00 54.78 89 GLN A CA 1
ATOM 714 C C . GLN A 1 89 ? -4.576 -10.515 -12.357 1.00 54.78 89 GLN A C 1
ATOM 716 O O . GLN A 1 89 ? -4.030 -11.544 -12.756 1.00 54.78 89 GLN A O 1
ATOM 721 N N . PHE A 1 90 ? -5.895 -10.388 -12.269 1.00 63.75 90 PHE A N 1
ATOM 722 C CA . PHE A 1 90 ? -6.808 -11.264 -12.984 1.00 63.75 90 PHE A CA 1
ATOM 723 C C . PHE A 1 90 ? -7.000 -10.668 -14.379 1.00 63.75 90 PHE A C 1
ATOM 725 O O . PHE A 1 90 ? -7.245 -9.469 -14.500 1.00 63.75 90 PHE A O 1
ATOM 732 N N . SER A 1 91 ? -6.863 -11.482 -15.430 1.00 71.00 91 SER A N 1
ATOM 733 C CA . SER A 1 91 ? -7.332 -11.077 -16.759 1.00 71.00 91 SER A CA 1
ATOM 734 C C . SER A 1 91 ? -8.851 -10.997 -16.677 1.00 71.00 91 SER A C 1
ATOM 736 O O . SER A 1 91 ? -9.523 -12.010 -16.471 1.00 71.00 91 SER A O 1
ATOM 738 N N . LEU A 1 92 ? -9.360 -9.767 -16.740 1.00 73.56 92 LEU A N 1
ATOM 739 C CA . LEU A 1 92 ? -10.790 -9.489 -16.653 1.00 73.56 92 LEU A CA 1
ATOM 740 C C . LEU A 1 92 ? -11.515 -9.815 -17.963 1.00 73.56 92 LEU A C 1
ATOM 742 O O . LEU A 1 92 ? -12.732 -9.945 -17.960 1.00 73.56 92 LEU A O 1
ATOM 746 N N . ASP A 1 93 ? -10.767 -10.032 -19.049 1.00 81.69 93 ASP A N 1
ATOM 747 C CA . ASP A 1 93 ? -11.293 -10.400 -20.371 1.00 81.69 93 ASP A CA 1
ATOM 748 C C . ASP A 1 93 ? -12.158 -11.662 -20.313 1.00 81.69 93 ASP A C 1
ATOM 750 O O . ASP A 1 93 ? -13.107 -11.817 -21.071 1.00 81.69 93 ASP A O 1
ATOM 754 N N . LYS A 1 94 ? -11.856 -12.555 -19.364 1.00 77.88 94 LYS A N 1
ATOM 755 C CA . LYS A 1 94 ? -12.603 -13.794 -19.137 1.00 77.88 94 LYS A CA 1
ATOM 756 C C . LYS A 1 94 ? -13.972 -13.589 -18.496 1.00 77.88 94 LYS A C 1
ATOM 758 O O . LYS A 1 94 ? -14.709 -14.556 -18.422 1.00 77.88 94 LYS A O 1
ATOM 763 N N . PHE A 1 95 ? -14.277 -12.393 -17.998 1.00 77.94 95 PHE A N 1
ATOM 764 C CA . PHE A 1 95 ? -15.547 -12.064 -17.345 1.00 77.94 95 PHE A CA 1
ATOM 765 C C . PHE A 1 95 ? -16.447 -11.177 -18.217 1.00 77.94 95 PHE A C 1
ATOM 767 O O . PHE A 1 95 ? -17.516 -10.770 -17.772 1.00 77.94 95 PHE A O 1
ATOM 774 N N . ILE A 1 96 ? -16.024 -10.862 -19.445 1.00 79.50 96 ILE A N 1
ATOM 775 C CA . ILE A 1 96 ? -16.865 -10.172 -20.426 1.00 79.50 96 ILE A CA 1
ATOM 776 C C . ILE A 1 96 ? -17.958 -11.149 -20.886 1.00 79.50 96 ILE A C 1
ATOM 778 O O . ILE A 1 96 ? -17.659 -12.310 -21.154 1.00 79.50 96 ILE A O 1
ATOM 782 N N . ASP A 1 97 ? -19.207 -10.682 -20.952 1.00 79.69 97 ASP A N 1
ATOM 783 C CA . ASP A 1 97 ? -20.395 -11.453 -21.363 1.00 79.69 97 ASP A CA 1
ATOM 784 C C . ASP A 1 97 ? -20.724 -12.693 -20.505 1.00 79.69 97 ASP A C 1
ATOM 786 O O . ASP A 1 97 ? -21.514 -13.544 -20.916 1.00 79.69 97 ASP A O 1
ATOM 790 N N . ILE A 1 98 ? -20.163 -12.796 -19.294 1.00 80.50 98 ILE A N 1
ATOM 791 C CA . ILE A 1 98 ? -20.617 -13.776 -18.300 1.00 80.50 98 ILE A CA 1
ATOM 792 C C . ILE A 1 98 ? -21.850 -13.223 -17.582 1.00 80.50 98 ILE A C 1
ATOM 794 O O . ILE A 1 98 ? -21.797 -12.136 -17.005 1.00 80.50 98 ILE A O 1
ATOM 798 N N . ASP A 1 99 ? -22.935 -13.998 -17.573 1.00 78.75 99 ASP A N 1
ATOM 799 C CA . ASP A 1 99 ? -24.070 -13.753 -16.684 1.00 78.75 99 ASP A CA 1
ATOM 800 C C . ASP A 1 99 ? -23.692 -14.168 -15.253 1.00 78.75 99 ASP A C 1
ATOM 802 O O . ASP A 1 99 ? -23.502 -15.349 -14.962 1.00 78.75 99 ASP A O 1
ATOM 806 N N . LEU A 1 100 ? -23.519 -13.179 -14.372 1.00 80.50 100 LEU A N 1
ATOM 807 C CA . LEU A 1 100 ? -23.086 -13.372 -12.984 1.00 80.50 100 LEU A CA 1
ATOM 808 C C . LEU A 1 100 ? -24.216 -13.843 -12.052 1.00 80.50 100 LEU A C 1
ATOM 810 O O . LEU A 1 100 ? -23.937 -14.173 -10.902 1.00 80.50 100 LEU A O 1
ATOM 814 N N . GLU A 1 101 ? -25.462 -13.877 -12.533 1.00 75.25 101 GLU A N 1
ATOM 815 C CA . GLU A 1 101 ? -26.650 -14.299 -11.777 1.00 75.25 101 GLU A CA 1
ATOM 816 C C . GLU A 1 101 ? -27.127 -15.711 -12.183 1.00 75.25 101 GLU A C 1
ATOM 818 O O . GLU A 1 101 ? -28.075 -16.244 -11.605 1.00 75.25 101 GLU A O 1
ATOM 823 N N . CYS A 1 102 ? -26.476 -16.352 -13.162 1.00 72.00 102 CYS A N 1
ATOM 824 C CA . CYS A 1 102 ? -26.725 -17.754 -13.491 1.00 72.00 102 CYS A CA 1
ATOM 825 C C . CYS A 1 102 ? -25.991 -18.679 -12.504 1.00 72.00 102 CYS A C 1
ATOM 827 O O . CYS A 1 102 ? -24.777 -18.861 -12.584 1.00 72.00 102 CYS A O 1
ATOM 829 N N . GLU A 1 103 ? -26.736 -19.295 -11.583 1.00 55.78 103 GLU A N 1
ATOM 830 C CA . GLU A 1 103 ? -26.244 -20.297 -10.628 1.00 55.78 103 GLU A CA 1
ATOM 831 C C . GLU A 1 103 ? -25.894 -21.644 -11.302 1.00 55.78 103 GLU A C 1
ATOM 833 O O . GLU A 1 103 ? -26.546 -22.649 -11.047 1.00 55.78 103 GLU A O 1
ATOM 838 N N . GLU A 1 104 ? -24.857 -21.713 -12.140 1.00 54.62 104 GLU A N 1
ATOM 839 C CA . GLU A 1 104 ? -24.207 -22.996 -12.466 1.00 54.62 104 GLU A CA 1
ATOM 840 C C . GLU A 1 104 ? -22.678 -22.841 -12.449 1.00 54.62 104 GLU A C 1
ATOM 842 O O . GLU A 1 104 ? -22.045 -22.474 -13.440 1.00 54.62 104 GLU A O 1
ATOM 847 N N . MET A 1 105 ? -22.089 -23.119 -11.278 1.00 48.62 105 MET A N 1
ATOM 848 C CA . MET A 1 105 ? -20.665 -23.436 -11.104 1.00 48.62 105 MET A CA 1
ATOM 849 C C . MET A 1 105 ? -20.470 -24.939 -10.933 1.00 48.62 105 MET A C 1
ATOM 851 O O . MET A 1 105 ? -21.218 -25.534 -10.126 1.00 48.62 105 MET A O 1
#

Foldseek 3Di:
DDDDDPDPDPWDKDQPDWDDDPNWIWTFIWIAAPVRDIDTDIDIVVLLVVVQVVVCVVVVDHDDPVSSVVSSVVVVVCVRVVVDDPDDDDPCVVVPPDDPPDPDD

Radius of gyration: 18.41 Å; chains: 1; bounding box: 52×43×38 Å

pLDDT: mean 79.48, std 17.77, range [32.25, 96.12]

Secondary structure (DSSP, 8-state):
-PPP--SS----EEEEEEEEETTEEEEEEEEE-TTS-EEEEEEEHHHHHHHHHHHHHHHSSPPPHHHHHHHHHHHHHHHHTT---SS----GGGGTT--TT----

Sequence (105 aa):
MYKSCSCGCESMIRIVQVDAKAGRIILRIQADFPDQTTRIIEVDYGDVEDRLRRIRELIGREPTEQDFVDVVKALVNEVRTARKPIRKQFSLDKFIDIDLECEEM